Protein AF-A0A420D7X5-F1 (afdb_monomer_lite)

Foldseek 3Di:
DVVVLVVVLVVLVVVLVVLVVVVVVVPCPDPPPPPPVVVVLVVCLVPDPDPVVNVVSVVVVVVVVVVVCVVVVVVVVVSVVVNVVSVVVSVCSVPDDPPPPPPDD

Sequence (105 aa):
MKIIRRLIFIGLMVLLGWIFVINLYEIDIVPVKNKAYQREQIMEIEESNSIFELKKIAKSKVLVIHKIHKSNHEKSTKELYLLFAVITMILFLYITPKPSKTHNS

Structure (mmCIF, N/CA/C/O backbone):
data_AF-A0A420D7X5-F1
#
_entry.id   AF-A0A420D7X5-F1
#
loop_
_atom_site.group_PDB
_atom_site.id
_atom_site.type_symbol
_atom_site.label_atom_id
_atom_site.label_alt_id
_atom_site.label_comp_id
_atom_site.label_asym_id
_atom_site.label_entity_id
_atom_site.label_seq_id
_atom_site.pdbx_PDB_ins_code
_atom_site.Cartn_x
_atom_site.Cartn_y
_atom_site.Cartn_z
_atom_site.occupancy
_atom_site.B_iso_or_equiv
_atom_site.auth_seq_id
_atom_site.auth_comp_id
_atom_site.auth_asym_id
_atom_site.auth_atom_id
_atom_site.pdbx_PDB_model_num
ATOM 1 N N . MET A 1 1 ? 19.607 -4.057 -29.035 1.00 59.62 1 MET A N 1
ATOM 2 C CA . MET A 1 1 ? 19.254 -3.000 -28.050 1.00 59.62 1 MET A CA 1
ATOM 3 C C . MET A 1 1 ? 17.858 -2.381 -28.218 1.00 59.62 1 MET A C 1
ATOM 5 O O . MET A 1 1 ? 17.212 -2.194 -27.200 1.00 59.62 1 MET A O 1
ATOM 9 N N . LYS A 1 2 ? 17.343 -2.072 -29.429 1.00 67.19 2 LYS A N 1
ATOM 10 C CA . LYS A 1 2 ? 15.991 -1.464 -29.584 1.00 67.19 2 LYS A CA 1
ATOM 11 C C . LYS A 1 2 ? 14.849 -2.363 -29.066 1.00 67.19 2 LYS A C 1
ATOM 13 O O . LYS A 1 2 ? 13.990 -1.877 -28.343 1.00 67.19 2 LYS A O 1
ATOM 18 N N . ILE A 1 3 ? 14.870 -3.656 -29.408 1.00 77.06 3 ILE A N 1
ATOM 19 C CA . ILE A 1 3 ? 13.861 -4.639 -28.965 1.00 77.06 3 ILE A CA 1
ATOM 20 C C . ILE A 1 3 ? 13.928 -4.877 -27.455 1.00 77.06 3 ILE A C 1
ATOM 22 O O . ILE A 1 3 ? 12.907 -4.785 -26.792 1.00 77.06 3 ILE A O 1
ATOM 26 N N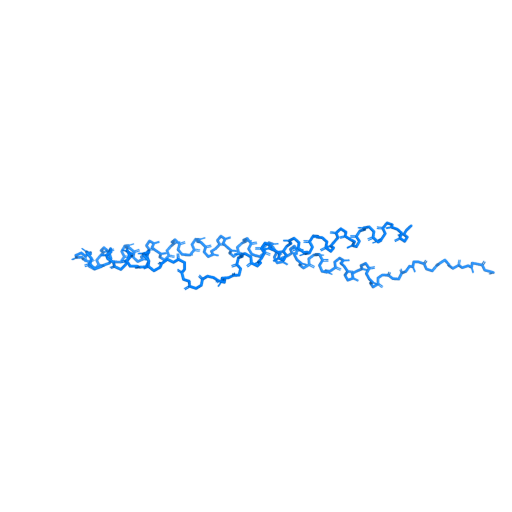 . ILE A 1 4 ? 15.129 -5.063 -26.901 1.00 78.69 4 ILE A N 1
ATOM 27 C CA . ILE A 1 4 ? 15.335 -5.234 -25.452 1.00 78.69 4 ILE A CA 1
ATOM 28 C C . ILE A 1 4 ? 14.803 -4.019 -24.673 1.00 78.69 4 ILE A C 1
ATOM 30 O O . ILE A 1 4 ? 14.040 -4.188 -23.730 1.00 78.69 4 ILE A O 1
ATOM 34 N N . ARG A 1 5 ? 15.109 -2.787 -25.111 1.00 73.44 5 ARG A N 1
ATOM 35 C CA . ARG A 1 5 ? 14.579 -1.562 -24.481 1.00 73.44 5 ARG A CA 1
ATOM 36 C C . ARG A 1 5 ? 13.049 -1.499 -24.531 1.00 73.44 5 ARG A C 1
ATOM 38 O O . ARG A 1 5 ? 12.422 -1.063 -23.575 1.00 73.44 5 ARG A O 1
ATOM 45 N N . ARG A 1 6 ? 12.451 -1.934 -25.645 1.00 78.31 6 ARG A N 1
ATOM 46 C CA . ARG A 1 6 ? 10.995 -1.955 -25.837 1.00 78.31 6 ARG A CA 1
ATOM 47 C C . ARG A 1 6 ? 10.325 -3.025 -24.961 1.00 78.31 6 ARG A C 1
ATOM 49 O O . ARG A 1 6 ? 9.283 -2.740 -24.389 1.00 78.31 6 ARG A O 1
ATOM 56 N N . LEU A 1 7 ? 10.949 -4.193 -24.787 1.00 83.50 7 LEU A N 1
ATOM 57 C CA . LEU A 1 7 ? 10.487 -5.241 -23.866 1.00 83.50 7 LEU A CA 1
ATOM 58 C C . LEU A 1 7 ? 10.536 -4.781 -22.402 1.00 83.50 7 LEU A C 1
ATOM 60 O O . LEU A 1 7 ? 9.558 -4.956 -21.683 1.00 83.50 7 LEU A O 1
ATOM 64 N N . ILE A 1 8 ? 11.623 -4.122 -21.983 1.00 81.50 8 ILE A N 1
ATOM 65 C CA . ILE A 1 8 ? 11.746 -3.547 -20.630 1.00 81.50 8 ILE A CA 1
ATOM 66 C C . ILE A 1 8 ? 10.653 -2.496 -20.384 1.00 81.50 8 ILE A C 1
ATOM 68 O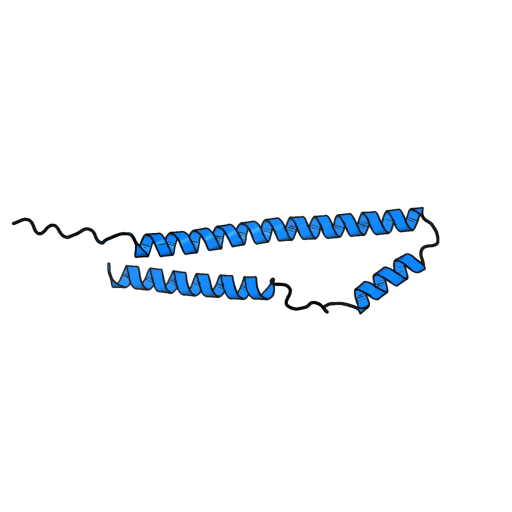 O . ILE A 1 8 ? 10.031 -2.482 -19.326 1.00 81.50 8 ILE A O 1
ATOM 72 N N . PHE A 1 9 ? 10.374 -1.646 -21.375 1.00 80.00 9 PHE A N 1
ATOM 73 C CA . PHE A 1 9 ? 9.329 -0.626 -21.276 1.00 80.00 9 PHE A CA 1
ATOM 74 C C . PHE A 1 9 ? 7.921 -1.226 -21.142 1.00 80.00 9 PHE A C 1
ATOM 76 O O . PHE A 1 9 ? 7.134 -0.769 -20.319 1.00 80.00 9 PHE A O 1
ATOM 83 N N . ILE A 1 10 ? 7.614 -2.272 -21.917 1.00 84.88 10 ILE A N 1
ATOM 84 C CA . ILE A 1 10 ? 6.337 -2.995 -21.810 1.00 84.88 10 ILE A CA 1
ATOM 85 C C . ILE A 1 10 ? 6.201 -3.628 -20.421 1.00 84.88 10 ILE A C 1
ATOM 87 O O . ILE A 1 10 ? 5.153 -3.492 -19.796 1.00 84.88 10 ILE A O 1
ATOM 91 N N . GLY A 1 11 ? 7.270 -4.248 -19.906 1.00 84.81 11 GLY A N 1
ATOM 92 C CA . GLY A 1 11 ? 7.292 -4.799 -18.550 1.00 84.81 11 GLY A CA 1
ATOM 93 C C . GLY A 1 11 ? 6.987 -3.745 -17.483 1.00 84.81 11 GLY A C 1
ATOM 94 O O . GLY A 1 11 ? 6.136 -3.971 -16.629 1.00 84.81 11 GLY A O 1
ATOM 95 N N . LEU A 1 12 ? 7.605 -2.564 -17.578 1.00 83.38 12 LEU A N 1
ATOM 96 C CA . LEU A 1 12 ? 7.355 -1.443 -16.664 1.00 83.38 12 LEU A CA 1
ATOM 97 C C . LEU A 1 12 ? 5.918 -0.909 -16.747 1.00 83.38 12 LEU A C 1
ATOM 99 O O . LEU A 1 12 ? 5.338 -0.588 -15.716 1.00 83.38 12 LEU A O 1
ATOM 103 N N . MET A 1 13 ? 5.323 -0.842 -17.942 1.00 81.69 13 MET A N 1
ATOM 104 C CA . MET A 1 13 ? 3.925 -0.422 -18.122 1.00 81.69 13 MET A CA 1
ATOM 105 C C . MET A 1 13 ? 2.934 -1.400 -17.485 1.00 81.69 13 MET A C 1
ATOM 107 O O . MET A 1 13 ? 1.991 -0.967 -16.826 1.00 81.69 13 MET A O 1
ATOM 111 N N . VAL A 1 14 ? 3.159 -2.709 -17.636 1.00 87.31 14 VAL A N 1
ATOM 112 C CA . VAL A 1 14 ? 2.335 -3.738 -16.978 1.00 87.31 14 VAL A CA 1
ATOM 113 C C . VAL A 1 14 ? 2.452 -3.624 -15.458 1.00 87.31 14 VAL A C 1
ATOM 115 O O . VAL A 1 14 ? 1.444 -3.667 -14.757 1.00 87.31 14 VAL A O 1
ATOM 118 N N . LEU A 1 15 ? 3.669 -3.411 -14.953 1.00 84.50 15 LEU A N 1
ATOM 119 C CA . LEU A 1 15 ? 3.942 -3.246 -13.524 1.00 84.50 15 LEU A CA 1
ATOM 120 C C . LEU A 1 15 ? 3.262 -1.985 -12.962 1.00 84.50 15 LEU A C 1
ATOM 122 O O . LEU A 1 15 ? 2.650 -2.036 -11.899 1.00 84.50 15 LEU A O 1
ATOM 126 N N . LEU A 1 16 ? 3.287 -0.880 -13.712 1.00 84.69 16 LEU A N 1
ATOM 127 C CA . LEU A 1 16 ? 2.589 0.357 -13.360 1.00 84.69 16 LEU A CA 1
ATOM 128 C C . LEU A 1 16 ? 1.066 0.152 -13.298 1.00 84.69 16 LEU A C 1
ATOM 130 O O . LEU A 1 16 ? 0.433 0.553 -12.324 1.00 84.69 16 LEU A O 1
ATOM 134 N N . GLY A 1 17 ? 0.483 -0.500 -14.310 1.00 83.94 17 GLY A N 1
ATOM 135 C CA . GLY A 1 17 ? -0.948 -0.810 -14.337 1.00 83.94 17 GLY A CA 1
ATOM 136 C C . GLY A 1 17 ? -1.371 -1.712 -13.177 1.00 83.94 17 GLY A C 1
ATOM 137 O O . GLY A 1 17 ? -2.398 -1.472 -12.549 1.00 83.94 17 GLY A O 1
ATOM 138 N N . TRP A 1 18 ? -0.542 -2.699 -12.833 1.00 83.19 18 TRP A N 1
ATOM 139 C CA . TRP A 1 18 ? -0.770 -3.578 -11.687 1.00 83.19 18 TRP A CA 1
ATOM 140 C C . TRP A 1 18 ? -0.786 -2.816 -10.352 1.00 83.19 18 TRP A C 1
ATOM 142 O O . TRP A 1 18 ? -1.717 -2.978 -9.563 1.00 83.19 18 TRP A O 1
ATOM 152 N N . ILE A 1 19 ? 0.199 -1.939 -10.116 1.00 81.62 19 ILE A N 1
ATOM 153 C CA . ILE A 1 19 ? 0.255 -1.090 -8.910 1.00 81.62 19 ILE A CA 1
ATOM 154 C C . ILE A 1 19 ? -0.978 -0.184 -8.829 1.00 81.62 19 ILE A C 1
ATOM 156 O O . ILE A 1 19 ? -1.546 -0.008 -7.751 1.00 81.62 19 ILE A O 1
ATOM 160 N N . PHE A 1 20 ? -1.412 0.355 -9.970 1.00 81.94 20 PHE A N 1
ATOM 161 C CA . PHE A 1 20 ? -2.583 1.220 -10.052 1.00 81.94 20 PHE A CA 1
ATOM 162 C C . PHE A 1 20 ? -3.876 0.487 -9.663 1.00 81.94 20 PHE A C 1
ATOM 164 O O . PHE A 1 20 ? -4.670 1.025 -8.899 1.00 81.94 20 PHE A O 1
ATOM 171 N N . VAL A 1 21 ? -4.067 -0.760 -10.112 1.00 80.06 21 VAL A N 1
ATOM 172 C CA . VAL A 1 21 ? -5.236 -1.583 -9.742 1.00 80.06 21 VAL A CA 1
ATOM 173 C C . VAL A 1 21 ? -5.265 -1.888 -8.242 1.00 80.06 21 VAL A C 1
ATOM 175 O O . VAL A 1 21 ? -6.325 -1.787 -7.627 1.00 80.06 21 VAL A O 1
ATOM 178 N N . ILE A 1 22 ? -4.117 -2.220 -7.640 1.00 75.31 22 ILE A N 1
ATOM 179 C CA . ILE A 1 22 ? -4.027 -2.472 -6.192 1.00 75.31 22 ILE A CA 1
ATOM 180 C C . ILE A 1 22 ? -4.377 -1.207 -5.404 1.00 75.31 22 ILE A C 1
ATOM 182 O O . ILE A 1 22 ? -5.210 -1.257 -4.502 1.00 75.31 22 ILE A O 1
ATOM 186 N N . ASN A 1 23 ? -3.800 -0.067 -5.787 1.00 71.44 23 ASN A N 1
ATOM 187 C CA . ASN A 1 23 ? -4.027 1.199 -5.093 1.00 71.44 23 ASN A CA 1
ATOM 188 C C . ASN A 1 23 ? -5.471 1.703 -5.256 1.00 71.44 23 ASN A C 1
ATOM 190 O O . ASN A 1 23 ? -6.039 2.223 -4.302 1.00 71.44 23 ASN A O 1
ATOM 194 N N . LEU A 1 24 ? -6.115 1.496 -6.411 1.00 68.25 24 LEU A N 1
ATOM 195 C CA . LEU A 1 24 ? -7.536 1.826 -6.602 1.00 68.25 24 LEU A CA 1
ATOM 196 C C . LEU A 1 24 ? -8.475 1.036 -5.683 1.00 68.25 24 LEU A C 1
ATOM 198 O O . LEU A 1 24 ? -9.538 1.539 -5.335 1.00 68.25 24 LEU A O 1
ATOM 202 N N . TYR A 1 25 ? -8.099 -0.183 -5.293 1.00 62.25 25 TYR A N 1
ATOM 203 C CA . TYR A 1 25 ? -8.878 -0.987 -4.351 1.00 62.25 25 TYR A CA 1
ATOM 204 C C . TYR A 1 25 ? -8.744 -0.487 -2.902 1.00 62.25 25 TYR A C 1
ATOM 206 O O . TYR A 1 25 ? -9.620 -0.749 -2.077 1.00 62.25 25 TYR A O 1
ATOM 214 N N . GLU A 1 26 ? -7.648 0.216 -2.596 1.00 60.22 26 GLU A N 1
ATOM 215 C CA . GLU A 1 26 ? -7.386 0.836 -1.292 1.00 60.22 26 GLU A CA 1
ATOM 216 C C . GLU A 1 26 ? -7.900 2.276 -1.192 1.00 60.22 26 GLU A C 1
ATOM 218 O O . GLU A 1 26 ? -8.220 2.727 -0.093 1.00 60.22 26 GLU A O 1
ATOM 223 N N . ILE A 1 27 ? -8.016 2.995 -2.315 1.00 56.25 27 ILE A N 1
ATOM 224 C CA . ILE A 1 27 ? -8.710 4.284 -2.357 1.00 56.25 27 ILE A CA 1
ATOM 225 C C . ILE A 1 27 ? -10.160 4.021 -1.943 1.00 56.25 27 ILE A C 1
ATOM 227 O O . ILE A 1 27 ? -10.872 3.254 -2.584 1.00 56.25 27 ILE A O 1
ATOM 231 N N . ASP A 1 28 ? -10.555 4.646 -0.835 1.00 49.50 28 ASP A N 1
ATOM 232 C CA . ASP A 1 28 ? -11.809 4.511 -0.085 1.00 49.50 28 ASP A CA 1
ATOM 233 C C . ASP A 1 28 ? -13.079 4.842 -0.917 1.00 49.50 28 ASP A C 1
ATOM 235 O O . ASP A 1 28 ? -13.873 5.719 -0.587 1.00 49.50 28 ASP A O 1
ATOM 239 N N . ILE A 1 29 ? -13.342 4.118 -2.011 1.00 49.56 29 ILE A N 1
ATOM 240 C CA . ILE A 1 29 ? -14.554 4.265 -2.844 1.00 49.56 29 ILE A CA 1
ATOM 241 C C . ILE A 1 29 ? -15.794 3.690 -2.121 1.00 49.56 29 ILE A C 1
ATOM 243 O O . ILE A 1 29 ? -16.899 3.670 -2.658 1.00 49.56 29 ILE A O 1
ATOM 247 N N . VAL A 1 30 ? -15.674 3.263 -0.858 1.00 49.47 30 VAL A N 1
ATOM 248 C CA . VAL A 1 30 ? -16.806 2.753 -0.075 1.00 49.47 30 VAL A CA 1
ATOM 249 C C . VAL A 1 30 ? -17.029 3.584 1.193 1.00 49.47 30 VAL A C 1
ATOM 251 O O . VAL A 1 30 ? -16.757 3.106 2.294 1.00 49.47 30 VAL A O 1
ATOM 254 N N . PRO A 1 31 ? -17.645 4.779 1.090 1.00 48.47 31 PRO A N 1
ATOM 255 C CA . PRO A 1 31 ? -18.044 5.586 2.250 1.00 48.47 31 PRO A CA 1
ATOM 256 C C . PRO A 1 31 ? -19.143 4.938 3.126 1.00 48.47 31 PRO A C 1
ATOM 258 O O . PRO A 1 31 ? -19.700 5.577 4.012 1.00 48.47 31 PRO A O 1
ATOM 261 N N . VAL A 1 32 ? -19.500 3.670 2.888 1.00 53.84 32 VAL A N 1
ATOM 262 C CA . VAL A 1 32 ? -20.714 3.028 3.427 1.00 53.84 32 VAL A CA 1
ATOM 263 C C . VAL A 1 32 ? -20.422 1.678 4.091 1.00 53.84 32 VAL A C 1
ATOM 265 O O . VAL A 1 32 ? -21.345 0.925 4.390 1.00 53.84 32 VAL A O 1
ATOM 268 N N . LYS A 1 33 ? -19.155 1.310 4.322 1.00 52.50 33 LYS A N 1
ATOM 269 C CA . LYS A 1 33 ? -18.855 -0.116 4.500 1.00 52.50 33 LYS A CA 1
ATOM 270 C C . LYS A 1 33 ? -19.382 -0.764 5.777 1.00 52.50 33 LYS A C 1
ATOM 272 O O . LYS A 1 33 ? -19.455 -1.987 5.777 1.00 52.50 33 LYS A O 1
ATOM 277 N N . ASN A 1 34 ? -19.808 -0.035 6.820 1.00 61.59 34 ASN A N 1
ATOM 278 C CA . ASN A 1 34 ? -20.506 -0.723 7.909 1.00 61.59 34 ASN A CA 1
ATOM 279 C C . ASN A 1 34 ? -21.308 0.165 8.885 1.00 61.59 34 ASN A C 1
ATOM 281 O O . ASN A 1 34 ? -20.922 0.352 10.040 1.00 61.59 34 ASN A O 1
ATOM 285 N N . LYS A 1 35 ? -22.469 0.681 8.455 1.00 65.56 35 LYS A N 1
ATOM 286 C CA . LYS A 1 35 ? -23.423 1.340 9.376 1.00 65.56 35 LYS A CA 1
ATOM 287 C C . LYS A 1 35 ? -23.833 0.424 10.541 1.00 65.56 35 LYS A C 1
ATOM 289 O O . LYS A 1 35 ? -24.091 0.919 11.632 1.00 65.56 35 LYS A O 1
ATOM 294 N N . ALA A 1 36 ? -23.860 -0.895 10.327 1.00 65.81 36 ALA A N 1
ATOM 295 C CA . ALA A 1 36 ? -24.168 -1.871 11.370 1.00 65.81 36 ALA A CA 1
ATOM 296 C C . ALA A 1 36 ? -23.058 -1.949 12.431 1.00 65.81 36 ALA A C 1
ATOM 298 O O . ALA A 1 36 ? -23.361 -1.860 13.611 1.00 65.81 36 ALA A O 1
ATOM 299 N N . TYR A 1 37 ? -21.786 -1.986 12.030 1.00 67.69 37 TYR A N 1
ATOM 300 C CA . TYR A 1 37 ? -20.652 -1.943 12.966 1.00 67.69 37 TYR A CA 1
ATOM 301 C C . TYR A 1 37 ? -20.547 -0.614 13.714 1.00 67.69 37 TYR A C 1
ATOM 303 O O . TYR A 1 37 ? -20.232 -0.597 14.897 1.00 67.69 37 TYR A O 1
ATOM 311 N N . GLN A 1 38 ? -20.839 0.516 13.060 1.00 69.31 38 GLN A N 1
ATOM 312 C CA . GLN A 1 38 ? -20.926 1.799 13.767 1.00 69.31 38 GLN A CA 1
ATOM 313 C C . GLN A 1 38 ? -22.037 1.769 14.821 1.00 69.31 38 GLN A C 1
ATOM 315 O O . GLN A 1 38 ? -21.833 2.223 15.941 1.00 69.31 38 GLN A O 1
ATOM 320 N N . ARG A 1 39 ? -23.190 1.182 14.487 1.00 76.25 39 ARG A N 1
ATOM 321 C CA . ARG A 1 39 ? -24.322 1.041 15.405 1.00 76.25 39 ARG A CA 1
ATOM 322 C C . ARG A 1 39 ? -24.031 0.086 16.564 1.00 76.25 39 ARG A C 1
ATOM 324 O O . ARG A 1 39 ? -24.409 0.386 17.686 1.00 76.25 39 ARG A O 1
ATOM 331 N N . GLU A 1 40 ? -23.336 -1.015 16.309 1.00 73.88 40 GLU A N 1
ATOM 332 C CA . GLU A 1 40 ? -22.873 -1.965 17.326 1.00 73.88 40 GLU A CA 1
ATOM 333 C C . GLU A 1 40 ? -21.907 -1.298 18.313 1.00 73.88 40 GLU A C 1
ATOM 335 O O . GLU A 1 40 ? -22.076 -1.407 19.523 1.00 73.88 40 GLU A O 1
ATOM 340 N N . GLN A 1 41 ? -20.963 -0.498 17.808 1.00 71.31 41 GLN A N 1
ATOM 341 C CA . GLN A 1 41 ? -20.062 0.277 18.659 1.00 71.31 41 GLN A CA 1
ATOM 342 C C . GLN A 1 41 ? -20.773 1.348 19.493 1.00 71.31 41 GLN A C 1
ATOM 344 O O . GLN A 1 41 ? -20.299 1.651 20.584 1.00 71.31 41 GLN A O 1
ATOM 349 N N . ILE A 1 42 ? -21.851 1.945 18.974 1.00 76.62 42 ILE A N 1
ATOM 350 C CA . ILE A 1 42 ? -22.675 2.917 19.707 1.00 76.62 42 ILE A CA 1
ATOM 351 C C . ILE A 1 42 ? -23.466 2.209 20.815 1.00 76.62 42 ILE A C 1
ATOM 353 O O . ILE A 1 42 ? -23.488 2.701 21.936 1.00 76.62 42 ILE A O 1
ATOM 357 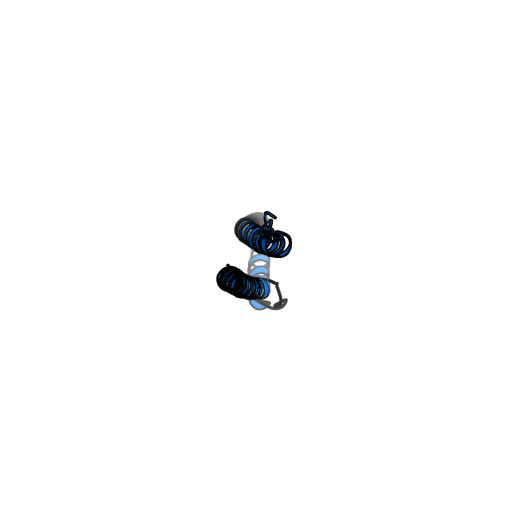N N . MET A 1 43 ? -24.022 1.026 20.540 1.00 76.44 43 MET A N 1
ATOM 358 C CA . MET A 1 43 ? -24.747 0.213 21.528 1.00 76.44 43 MET A CA 1
ATOM 359 C C . MET A 1 43 ? -23.850 -0.207 22.700 1.00 76.44 43 MET A C 1
ATOM 361 O O . MET A 1 43 ? -24.230 -0.057 23.852 1.00 76.44 43 MET A O 1
ATOM 365 N N . GLU A 1 44 ? -22.624 -0.646 22.407 1.00 72.75 44 GLU A N 1
ATOM 366 C CA . GLU A 1 44 ? -21.617 -1.021 23.413 1.00 72.75 44 GLU A CA 1
ATOM 367 C C . GLU A 1 44 ? -21.221 0.164 24.321 1.00 72.75 44 GLU A C 1
ATOM 369 O O . GLU A 1 44 ? -20.861 -0.010 25.484 1.00 72.75 44 GLU A O 1
ATOM 374 N N . ILE A 1 45 ? -21.288 1.389 23.789 1.00 73.50 45 ILE A N 1
ATOM 375 C CA . ILE A 1 45 ? -21.040 2.632 24.531 1.00 73.50 45 ILE A CA 1
ATOM 376 C C . ILE A 1 45 ? -22.265 3.004 25.381 1.00 73.50 45 ILE A C 1
ATOM 378 O O . ILE A 1 45 ? -22.099 3.363 26.544 1.00 73.50 45 ILE A O 1
ATOM 382 N N . GLU A 1 46 ? -23.479 2.894 24.835 1.00 74.81 46 GLU A N 1
ATOM 383 C CA . GLU A 1 46 ? -24.738 3.192 25.541 1.00 74.81 46 GLU A CA 1
ATOM 384 C C . GLU A 1 46 ? -25.046 2.202 26.676 1.00 74.81 46 GLU A C 1
ATOM 386 O O . GLU A 1 46 ? -25.615 2.601 27.688 1.00 74.81 46 GLU A O 1
ATOM 391 N N . GLU A 1 47 ? -24.642 0.937 26.547 1.00 76.94 47 GLU A N 1
ATOM 392 C CA . GLU A 1 47 ? -24.853 -0.106 27.563 1.00 76.94 47 GLU A CA 1
ATOM 393 C C . GLU A 1 47 ? -23.832 -0.039 28.718 1.00 76.94 47 GLU A C 1
ATOM 395 O O . GLU A 1 47 ? -24.018 -0.642 29.779 1.00 76.94 47 GLU A O 1
ATOM 400 N N . SER A 1 48 ? -22.745 0.720 28.549 1.00 73.69 48 SER A N 1
ATOM 401 C CA . SER A 1 48 ? -21.702 0.828 29.570 1.00 73.69 48 SER A CA 1
ATOM 402 C C . SER A 1 48 ? -22.141 1.716 30.746 1.00 73.69 48 SER A C 1
ATOM 404 O O . SER A 1 48 ? -22.399 2.911 30.614 1.00 73.69 48 SER A O 1
ATOM 406 N N . ASN A 1 49 ? -22.202 1.129 31.944 1.00 66.31 49 ASN A N 1
ATOM 407 C CA . ASN A 1 49 ? -22.773 1.766 33.139 1.00 66.31 49 ASN A CA 1
ATOM 408 C C . ASN A 1 49 ? -21.777 2.650 33.917 1.00 66.31 49 ASN A C 1
ATOM 410 O O . ASN A 1 49 ? -22.120 3.209 34.959 1.00 66.31 49 ASN A O 1
ATOM 414 N N . SER A 1 50 ? -20.527 2.784 33.452 1.00 74.19 50 SER A N 1
ATOM 415 C CA . SER A 1 50 ? -19.518 3.601 34.132 1.00 74.19 50 SER A CA 1
ATOM 416 C C . SER A 1 50 ? -18.595 4.364 33.181 1.00 74.19 50 SER A C 1
ATOM 418 O O . SER A 1 50 ? -18.121 3.858 32.164 1.00 74.19 50 SER A O 1
ATOM 420 N N . ILE A 1 51 ? -18.234 5.585 33.590 1.00 71.62 51 ILE A N 1
ATOM 421 C CA . ILE A 1 51 ? -17.251 6.440 32.900 1.00 71.62 51 ILE A CA 1
ATOM 422 C C . ILE A 1 51 ? -15.891 5.730 32.753 1.00 71.62 51 ILE A C 1
ATOM 424 O O . ILE A 1 51 ? -15.140 5.977 31.806 1.00 71.62 51 ILE A O 1
ATOM 428 N N . PHE A 1 52 ? -15.562 4.823 33.675 1.00 77.75 52 PHE A N 1
ATOM 429 C CA . PHE A 1 52 ? -14.324 4.053 33.632 1.00 77.75 52 PHE A CA 1
ATOM 430 C C . PHE A 1 52 ? -14.315 3.017 32.496 1.00 77.75 52 PHE A C 1
ATOM 432 O O . PHE A 1 52 ? -13.300 2.872 31.808 1.00 77.75 52 PHE A O 1
ATOM 439 N N . GLU A 1 53 ? -15.441 2.349 32.247 1.00 73.50 53 GLU A N 1
ATOM 440 C CA . GLU A 1 53 ? -15.594 1.410 31.129 1.00 73.50 53 GLU A CA 1
ATOM 441 C C . GLU A 1 53 ? -15.592 2.128 29.781 1.00 73.50 53 GLU A C 1
ATOM 443 O O . GLU A 1 53 ? -14.838 1.732 28.891 1.00 73.50 53 GLU A O 1
ATOM 448 N N . LEU A 1 54 ? -16.289 3.264 29.673 1.00 74.31 54 LEU A N 1
ATOM 449 C CA . LEU A 1 54 ? -16.227 4.146 28.501 1.00 74.31 54 LEU A CA 1
ATOM 450 C C . LEU A 1 54 ? -14.789 4.547 28.159 1.00 74.31 54 LEU A C 1
ATOM 452 O O . LEU A 1 54 ? -14.353 4.450 27.010 1.00 74.31 54 LEU A O 1
ATOM 456 N N . LYS A 1 55 ? -14.008 4.945 29.170 1.00 78.50 55 LYS A N 1
ATOM 457 C CA . LYS A 1 55 ? -12.596 5.309 28.999 1.00 78.50 55 LYS A CA 1
ATOM 458 C C . LYS A 1 55 ? -11.752 4.126 28.519 1.00 78.50 55 LYS A C 1
ATOM 460 O O . LYS A 1 55 ? -10.847 4.314 27.703 1.00 78.50 55 LYS A O 1
ATOM 465 N N . LYS A 1 56 ? -12.027 2.912 29.004 1.00 81.62 56 LYS A N 1
ATOM 466 C CA . LYS A 1 56 ? -11.321 1.684 28.604 1.00 81.62 56 LYS A CA 1
ATOM 467 C C . LYS A 1 56 ? -11.651 1.290 27.160 1.00 81.62 56 LYS A C 1
ATOM 469 O O . LYS A 1 56 ? -10.726 1.017 26.393 1.00 81.62 56 LYS A O 1
ATOM 474 N N . ILE A 1 57 ? -12.929 1.330 26.780 1.00 77.19 57 ILE A N 1
ATOM 475 C CA . ILE A 1 57 ? -13.412 1.054 25.418 1.00 77.19 57 ILE A CA 1
ATOM 476 C C . ILE A 1 57 ? -12.820 2.075 24.441 1.00 77.19 57 ILE A C 1
ATOM 478 O O . ILE A 1 57 ? -12.197 1.691 23.451 1.00 77.19 57 ILE A O 1
ATOM 482 N N . ALA A 1 58 ? -12.905 3.370 24.758 1.00 75.75 58 ALA A N 1
ATOM 483 C CA . ALA A 1 58 ? -12.335 4.431 23.931 1.00 75.75 58 ALA A CA 1
ATOM 484 C C . ALA A 1 58 ? -10.818 4.269 23.754 1.00 75.75 58 ALA A C 1
ATOM 486 O O . ALA A 1 58 ? -10.315 4.321 22.632 1.00 75.75 58 ALA A O 1
ATOM 487 N N . LYS A 1 59 ? -10.074 3.998 24.838 1.00 78.81 59 LYS A N 1
ATOM 488 C CA . LYS A 1 59 ? -8.620 3.784 24.766 1.00 78.81 59 LYS A CA 1
ATOM 489 C C . LYS A 1 59 ? -8.262 2.568 23.907 1.00 78.81 59 LYS A C 1
ATOM 491 O O . LYS A 1 59 ? -7.323 2.645 23.120 1.00 78.81 59 LYS A O 1
ATOM 496 N N . SER A 1 60 ? -9.017 1.475 24.017 1.00 77.94 60 SER A N 1
ATOM 497 C CA . SER A 1 60 ? -8.843 0.285 23.175 1.00 77.94 60 SER A CA 1
ATOM 498 C C . SER A 1 60 ? -9.066 0.603 21.691 1.00 77.94 60 SER A C 1
ATOM 500 O O . SER A 1 60 ? -8.202 0.317 20.862 1.00 77.94 60 SER A O 1
ATOM 502 N N . LYS A 1 61 ? -10.168 1.286 21.353 1.00 73.88 61 LYS A N 1
ATOM 503 C CA . LYS A 1 61 ? -10.500 1.653 19.966 1.00 73.88 61 LYS A CA 1
ATOM 504 C C . LYS A 1 61 ? -9.475 2.614 19.364 1.00 73.88 61 LYS A C 1
ATOM 506 O O . LYS A 1 61 ? -9.030 2.396 18.242 1.00 73.88 61 LYS A O 1
ATOM 511 N N . VAL A 1 62 ? -9.015 3.607 20.126 1.00 75.31 62 VAL A N 1
ATOM 512 C CA . VAL A 1 62 ? -7.941 4.519 19.695 1.00 75.31 62 VAL A CA 1
ATOM 513 C C . VAL A 1 62 ? -6.640 3.761 19.422 1.00 75.31 62 VAL A C 1
ATOM 515 O O . VAL A 1 62 ? -5.986 4.025 18.417 1.00 75.31 62 VAL A O 1
ATOM 518 N N . LEU A 1 63 ? -6.271 2.785 20.259 1.00 73.75 63 LEU A N 1
ATOM 519 C CA . LEU A 1 63 ? -5.072 1.969 20.037 1.00 73.75 63 LEU A CA 1
ATOM 520 C C . LEU A 1 63 ? -5.195 1.065 18.806 1.00 73.75 63 LEU A C 1
ATOM 522 O O . LEU A 1 63 ? -4.229 0.924 18.057 1.00 73.75 63 LEU A O 1
ATOM 526 N N . VAL A 1 64 ? -6.370 0.479 18.571 1.00 76.50 64 VAL A N 1
ATOM 527 C CA . VAL A 1 64 ? -6.640 -0.335 17.378 1.00 76.50 64 VAL A CA 1
ATOM 528 C C . VAL A 1 64 ? -6.572 0.525 16.119 1.00 76.50 64 VAL A C 1
ATOM 530 O O . VAL A 1 64 ? -5.856 0.166 15.186 1.00 76.50 64 VAL A O 1
ATOM 533 N N . ILE A 1 65 ? -7.225 1.691 16.114 1.00 72.38 65 ILE A N 1
ATOM 534 C CA . ILE A 1 65 ? -7.162 2.648 15.001 1.00 72.38 65 ILE A CA 1
ATOM 535 C C . ILE A 1 65 ? -5.717 3.076 14.761 1.00 72.38 65 ILE A C 1
ATOM 537 O O . ILE A 1 65 ? -5.256 3.020 13.629 1.00 72.38 65 ILE A O 1
ATOM 541 N N . HIS A 1 66 ? -4.974 3.428 15.812 1.00 70.25 66 HIS A N 1
ATOM 542 C CA . HIS A 1 66 ? -3.573 3.822 15.697 1.00 70.25 66 HIS A CA 1
ATOM 543 C C . HIS A 1 66 ? -2.701 2.699 15.117 1.00 70.25 66 HIS A C 1
ATOM 545 O O . HIS A 1 66 ? -1.865 2.950 14.251 1.00 70.25 66 HIS A O 1
ATOM 551 N N . LYS A 1 67 ? -2.917 1.446 15.537 1.00 70.38 67 LYS A N 1
ATOM 552 C CA . LYS A 1 67 ? -2.201 0.280 15.005 1.00 70.38 67 LYS A CA 1
ATOM 553 C C . LYS A 1 67 ? -2.533 0.029 13.532 1.00 70.38 67 LYS A C 1
ATOM 555 O O . LYS A 1 67 ? -1.621 -0.231 12.751 1.00 70.38 67 LYS A O 1
ATOM 560 N N . ILE A 1 68 ? -3.806 0.141 13.149 1.00 72.31 68 ILE A N 1
ATOM 561 C CA . ILE A 1 68 ? -4.253 0.014 11.755 1.00 72.31 68 ILE A CA 1
ATOM 562 C C . ILE A 1 68 ? -3.658 1.140 10.911 1.00 72.31 68 ILE A C 1
ATOM 564 O O . ILE A 1 68 ? -3.088 0.871 9.860 1.00 72.31 68 ILE A O 1
ATOM 568 N N . HIS A 1 69 ? -3.708 2.385 11.388 1.00 70.25 69 HIS A N 1
ATOM 569 C CA . HIS A 1 69 ? -3.116 3.526 10.695 1.00 70.25 69 HIS A CA 1
ATOM 570 C C . HIS A 1 69 ? -1.613 3.360 10.517 1.00 70.25 69 HIS A C 1
ATOM 572 O O . HIS A 1 69 ? -1.117 3.555 9.417 1.00 70.25 69 HIS A O 1
ATOM 578 N N . LYS A 1 70 ? -0.887 2.937 11.557 1.00 70.56 70 LYS A N 1
ATOM 579 C CA . LYS A 1 70 ? 0.555 2.690 11.462 1.00 70.56 70 LYS A CA 1
ATOM 580 C C . LYS A 1 70 ? 0.877 1.576 10.461 1.00 70.56 70 LYS A C 1
ATOM 582 O O . LYS A 1 70 ? 1.744 1.758 9.614 1.00 70.56 70 LYS A O 1
ATOM 587 N N . SER A 1 71 ? 0.145 0.462 10.511 1.00 69.12 71 SER A N 1
ATOM 588 C CA . SER A 1 71 ? 0.312 -0.658 9.575 1.00 69.12 71 SER A CA 1
ATOM 589 C C . SER A 1 71 ? 0.019 -0.251 8.128 1.00 69.12 71 SER A C 1
ATOM 591 O O . SER A 1 71 ? 0.783 -0.575 7.219 1.00 69.12 71 SER A O 1
ATOM 593 N N . ASN A 1 72 ? -1.071 0.483 7.907 1.00 72.56 72 ASN A N 1
ATOM 594 C CA . ASN A 1 72 ? -1.457 0.960 6.582 1.00 72.56 72 ASN A CA 1
ATOM 595 C C . ASN A 1 72 ? -0.487 2.029 6.075 1.00 72.56 72 ASN A C 1
ATOM 597 O O . ASN A 1 72 ? -0.156 2.041 4.896 1.00 72.56 72 ASN A O 1
ATOM 601 N N . HIS A 1 73 ? 0.029 2.882 6.960 1.00 68.38 73 HIS A N 1
ATOM 602 C CA . HIS A 1 73 ? 1.024 3.888 6.616 1.00 68.38 73 HIS A CA 1
ATOM 603 C C . HIS A 1 73 ? 2.350 3.249 6.189 1.00 68.38 73 HIS A C 1
ATOM 605 O O . HIS A 1 73 ? 2.908 3.636 5.166 1.00 68.38 73 HIS A O 1
ATOM 611 N N . GLU A 1 74 ? 2.834 2.227 6.903 1.00 71.50 74 GLU A N 1
ATOM 612 C CA . GLU A 1 74 ? 4.044 1.485 6.518 1.00 71.50 74 GLU A CA 1
ATOM 613 C C . GLU A 1 74 ? 3.882 0.767 5.170 1.00 71.50 74 GLU A C 1
ATOM 615 O O . GLU A 1 74 ? 4.806 0.771 4.353 1.00 71.50 74 GLU A O 1
ATOM 620 N N . LYS A 1 75 ? 2.710 0.170 4.916 1.00 73.94 75 LYS A N 1
ATOM 621 C CA . LYS A 1 75 ? 2.398 -0.477 3.636 1.00 73.94 75 LYS A CA 1
ATOM 622 C C . LYS A 1 75 ? 2.331 0.544 2.496 1.00 73.94 75 LYS A C 1
ATOM 624 O O . LYS A 1 75 ? 3.052 0.401 1.512 1.00 73.94 75 LYS A O 1
ATOM 629 N N . SER A 1 76 ? 1.555 1.610 2.677 1.00 72.94 76 SER A N 1
ATOM 630 C CA . SER A 1 76 ? 1.371 2.672 1.685 1.00 72.94 76 SER A CA 1
ATOM 631 C C . SER A 1 76 ? 2.694 3.368 1.35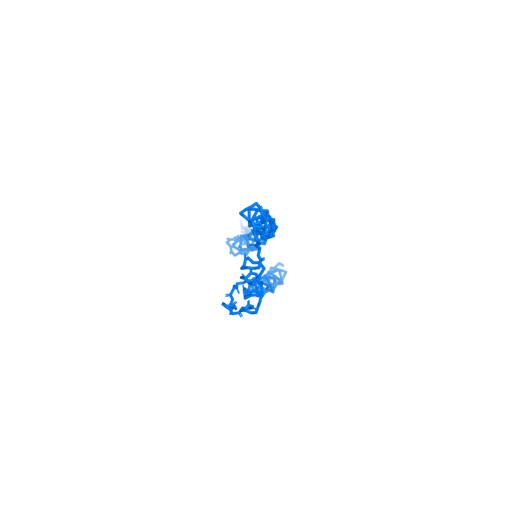5 1.00 72.94 76 SER A C 1
ATOM 633 O O . SER A 1 76 ? 3.010 3.573 0.189 1.00 72.94 76 SER A O 1
ATOM 635 N N . THR A 1 77 ? 3.545 3.617 2.355 1.00 75.56 77 THR A N 1
ATOM 636 C CA . THR A 1 77 ? 4.877 4.208 2.147 1.00 75.56 77 THR A CA 1
ATOM 637 C C . THR A 1 77 ? 5.759 3.329 1.254 1.00 75.56 77 THR A C 1
ATOM 639 O O . THR A 1 77 ? 6.409 3.834 0.339 1.00 75.56 77 THR A O 1
ATOM 642 N N . LYS A 1 78 ? 5.763 2.004 1.465 1.00 77.50 78 LYS A N 1
ATOM 643 C CA . LYS A 1 78 ? 6.516 1.061 0.617 1.00 77.50 78 LYS A CA 1
ATOM 644 C C . LYS A 1 78 ? 5.995 1.042 -0.819 1.00 77.50 78 LYS A C 1
ATOM 646 O O . LYS A 1 78 ? 6.798 1.040 -1.750 1.00 77.50 78 LYS A O 1
ATOM 651 N N . GLU A 1 79 ? 4.677 1.050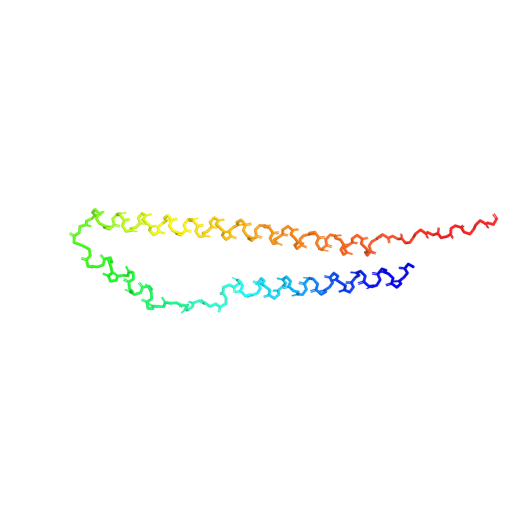 -1.002 1.00 76.38 79 GLU A N 1
ATOM 652 C CA . GLU A 1 79 ? 4.059 1.095 -2.332 1.00 76.38 79 GLU A CA 1
ATOM 653 C C . GLU A 1 79 ? 4.375 2.405 -3.067 1.00 76.38 79 GLU A C 1
ATOM 655 O O . GLU A 1 79 ? 4.687 2.385 -4.257 1.00 76.38 79 GLU A O 1
ATOM 660 N N . LEU A 1 80 ? 4.411 3.528 -2.347 1.00 77.12 80 LEU A N 1
ATOM 661 C CA . LEU A 1 80 ? 4.751 4.847 -2.883 1.00 77.12 80 LEU A CA 1
ATOM 662 C C . LEU A 1 80 ? 6.217 4.919 -3.344 1.00 77.12 80 LEU A C 1
ATOM 664 O O . LEU A 1 80 ? 6.500 5.437 -4.426 1.00 77.12 80 LEU A O 1
ATOM 668 N N . TYR A 1 81 ? 7.148 4.325 -2.587 1.00 80.38 81 TYR A N 1
ATOM 669 C CA . TYR A 1 81 ? 8.544 4.175 -3.020 1.00 80.38 81 TYR A CA 1
ATOM 670 C C . TYR A 1 81 ? 8.679 3.293 -4.264 1.00 80.38 81 TYR A C 1
ATOM 672 O O . TYR A 1 81 ? 9.467 3.604 -5.158 1.00 80.38 81 TYR A O 1
ATOM 680 N N . LEU A 1 82 ? 7.908 2.207 -4.340 1.00 80.88 82 LEU A N 1
ATOM 681 C CA . LEU A 1 82 ? 7.923 1.299 -5.484 1.00 80.88 82 LEU A CA 1
ATOM 682 C C . LEU A 1 82 ? 7.378 1.995 -6.741 1.00 80.88 82 LEU A C 1
ATOM 684 O O . LEU A 1 82 ? 7.989 1.911 -7.807 1.00 80.88 82 LEU A O 1
ATOM 688 N N . LEU A 1 83 ? 6.300 2.770 -6.604 1.00 81.38 83 LEU A N 1
ATOM 689 C CA . LEU A 1 83 ? 5.757 3.612 -7.668 1.00 81.38 83 LEU A CA 1
ATOM 690 C C . LEU A 1 83 ? 6.775 4.671 -8.128 1.00 81.38 83 LEU A C 1
ATOM 692 O O . LEU A 1 83 ? 7.002 4.830 -9.328 1.00 81.38 83 LEU A O 1
ATOM 696 N N . PHE A 1 84 ? 7.450 5.344 -7.191 1.00 80.12 84 PHE A N 1
ATOM 697 C CA . PHE A 1 84 ? 8.505 6.311 -7.503 1.00 80.12 84 PHE A CA 1
ATOM 698 C C . PHE A 1 84 ? 9.679 5.670 -8.263 1.00 80.12 84 PHE A C 1
ATOM 700 O O . PHE A 1 84 ? 10.149 6.224 -9.259 1.00 80.12 84 PHE A O 1
ATOM 707 N N . ALA A 1 85 ? 10.126 4.480 -7.854 1.00 82.44 85 ALA A N 1
ATOM 708 C CA . ALA A 1 85 ? 11.182 3.734 -8.540 1.00 82.44 85 ALA A CA 1
ATOM 709 C C . ALA A 1 85 ? 10.786 3.354 -9.980 1.00 82.44 85 ALA A C 1
ATOM 711 O O . ALA A 1 85 ? 11.577 3.511 -10.910 1.00 82.44 85 ALA A O 1
ATOM 712 N N . VAL A 1 86 ? 9.542 2.912 -10.194 1.00 83.81 86 VAL A N 1
ATOM 713 C CA . VAL A 1 86 ? 9.029 2.580 -11.534 1.00 83.81 86 VAL A CA 1
ATOM 714 C C . VAL A 1 86 ? 8.978 3.823 -12.426 1.00 83.81 86 VAL A C 1
ATOM 716 O O . VAL A 1 86 ? 9.463 3.787 -13.557 1.00 83.81 86 VAL A O 1
ATOM 719 N N . ILE A 1 87 ? 8.457 4.944 -11.919 1.00 80.12 87 ILE A N 1
ATOM 720 C CA . ILE A 1 87 ? 8.363 6.204 -12.674 1.00 80.12 87 ILE A CA 1
ATOM 721 C C . ILE A 1 87 ? 9.756 6.734 -13.035 1.00 80.12 87 ILE A C 1
ATOM 723 O O . ILE A 1 87 ? 10.010 7.074 -14.192 1.00 80.12 87 ILE A O 1
ATOM 727 N N . THR A 1 88 ? 10.680 6.770 -12.074 1.00 82.62 88 THR A N 1
ATOM 728 C CA . THR A 1 88 ? 12.057 7.234 -12.312 1.00 82.62 88 THR A CA 1
ATOM 729 C C . THR A 1 88 ? 12.799 6.346 -13.309 1.00 82.62 88 THR A C 1
ATOM 731 O O . THR A 1 88 ? 13.489 6.865 -14.186 1.00 82.62 88 THR A O 1
ATOM 734 N N . MET A 1 89 ? 12.601 5.026 -13.264 1.00 80.12 89 MET A N 1
ATOM 735 C CA . MET A 1 89 ? 13.185 4.094 -14.229 1.00 80.12 89 MET A CA 1
ATOM 736 C C . MET A 1 89 ? 12.628 4.295 -15.646 1.00 80.12 89 MET A C 1
ATOM 738 O O . MET A 1 89 ? 13.393 4.284 -16.613 1.00 80.12 89 MET A O 1
ATOM 742 N N . ILE A 1 90 ? 11.319 4.540 -15.782 1.00 79.75 90 ILE A N 1
ATOM 743 C CA . ILE A 1 90 ? 10.682 4.883 -17.064 1.00 79.75 90 ILE A CA 1
ATOM 744 C C . ILE A 1 90 ? 11.269 6.185 -17.627 1.00 79.75 90 ILE A C 1
ATOM 746 O O . ILE A 1 90 ? 11.650 6.226 -18.799 1.00 79.75 90 ILE A O 1
ATOM 750 N N . LEU A 1 91 ? 11.391 7.225 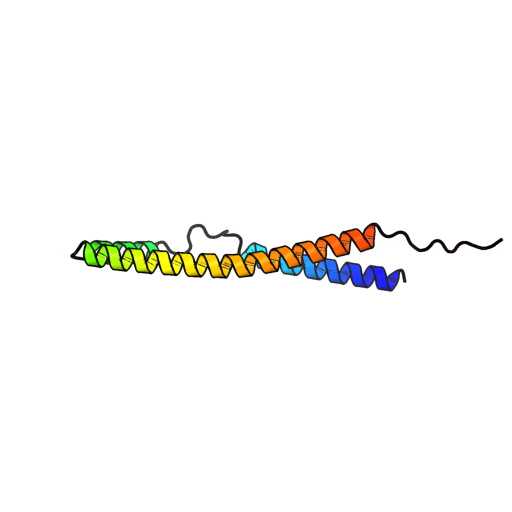-16.796 1.00 81.06 91 LEU A N 1
ATOM 751 C CA . LEU A 1 91 ? 11.976 8.511 -17.188 1.00 81.06 91 LEU A CA 1
ATOM 752 C C . LEU A 1 91 ? 13.437 8.355 -17.626 1.00 81.06 91 LEU A C 1
ATOM 754 O O . LEU A 1 91 ? 13.818 8.852 -18.685 1.00 81.06 91 LEU A O 1
ATOM 758 N N . PHE A 1 92 ? 14.239 7.602 -16.872 1.00 81.12 92 PHE A N 1
ATOM 759 C CA . PHE A 1 92 ? 15.638 7.335 -17.204 1.00 81.12 92 PHE A CA 1
ATOM 760 C C . PHE A 1 92 ? 15.785 6.610 -18.551 1.00 81.12 92 PHE A C 1
ATOM 762 O O . PHE A 1 92 ? 16.589 7.005 -19.399 1.00 81.12 92 PHE A O 1
ATOM 769 N N . LEU A 1 93 ? 14.965 5.584 -18.796 1.00 74.50 93 LEU A N 1
ATOM 770 C CA . LEU A 1 93 ? 14.919 4.852 -20.068 1.00 74.50 93 LEU A CA 1
ATOM 771 C C . LEU A 1 93 ? 14.502 5.725 -21.259 1.00 74.50 93 LEU A C 1
ATOM 773 O O . LEU A 1 93 ? 14.910 5.447 -22.393 1.00 74.50 93 LEU A O 1
ATOM 777 N N . TYR A 1 94 ? 13.677 6.743 -21.013 1.00 72.94 94 TYR A N 1
ATOM 778 C CA . TYR A 1 94 ? 13.200 7.667 -22.036 1.00 72.94 94 TYR A CA 1
ATOM 779 C C . TYR A 1 94 ? 14.227 8.762 -22.354 1.00 72.94 94 TYR A C 1
ATOM 781 O O . TYR A 1 94 ? 14.440 9.071 -23.526 1.00 72.94 94 TYR A O 1
ATOM 789 N N . ILE A 1 95 ? 14.893 9.302 -21.327 1.00 75.75 95 ILE A N 1
ATOM 790 C CA . ILE A 1 95 ? 15.818 10.439 -21.440 1.00 75.75 95 ILE A CA 1
ATOM 791 C C . ILE A 1 95 ? 17.214 10.005 -21.890 1.00 75.75 95 ILE A C 1
ATOM 793 O O . ILE A 1 95 ? 17.874 10.772 -22.583 1.00 75.75 95 ILE A O 1
ATOM 797 N N . THR A 1 96 ? 17.672 8.792 -21.557 1.00 69.06 96 THR A N 1
ATOM 798 C CA . THR A 1 96 ? 19.036 8.360 -21.908 1.00 69.06 96 THR A CA 1
ATOM 799 C C . THR A 1 96 ? 19.183 8.240 -23.435 1.00 69.06 96 THR A C 1
ATOM 801 O O . THR A 1 96 ? 18.595 7.327 -24.043 1.00 69.06 96 THR A O 1
ATOM 804 N N . PRO A 1 97 ? 19.959 9.129 -24.093 1.00 61.19 97 PRO A N 1
ATOM 805 C CA . PRO A 1 97 ? 20.191 9.034 -25.523 1.00 61.19 97 PRO A CA 1
ATOM 806 C C . PRO A 1 97 ? 21.017 7.780 -25.808 1.00 61.19 97 PRO A C 1
ATOM 808 O O . PRO A 1 97 ? 21.826 7.329 -24.995 1.00 61.19 97 PRO A O 1
ATOM 811 N N . LYS A 1 98 ? 20.804 7.179 -26.981 1.00 60.06 98 LYS A N 1
ATOM 812 C CA . LYS A 1 98 ? 21.682 6.096 -27.434 1.00 60.06 98 LYS A CA 1
ATOM 813 C C . LYS A 1 98 ? 23.128 6.593 -27.426 1.00 60.06 98 LYS A C 1
ATOM 815 O O . LYS A 1 98 ? 23.330 7.728 -27.853 1.00 60.06 98 LYS A O 1
ATOM 820 N N . PRO A 1 99 ? 24.118 5.745 -27.088 1.00 56.56 99 PRO A N 1
ATOM 821 C CA . PRO A 1 99 ? 25.481 6.037 -27.496 1.00 56.56 99 PRO A CA 1
ATOM 822 C C . PRO A 1 99 ? 25.440 6.238 -29.012 1.00 56.56 99 PRO A C 1
ATOM 824 O O . PRO A 1 99 ? 25.058 5.326 -29.760 1.00 56.56 99 PRO A O 1
ATOM 827 N N . SER A 1 100 ? 25.705 7.469 -29.457 1.00 48.50 100 SER A N 1
ATOM 828 C CA . SER A 1 100 ? 25.915 7.742 -30.866 1.00 48.50 100 SER A CA 1
ATOM 829 C C . SER A 1 100 ? 27.037 6.809 -31.276 1.00 48.50 100 SER A C 1
ATOM 831 O O . SER A 1 100 ? 28.104 6.816 -30.663 1.00 48.50 100 SER A O 1
ATOM 833 N N . LYS A 1 101 ? 26.796 5.953 -32.268 1.00 51.91 101 LYS A N 1
ATOM 834 C CA . LYS A 1 101 ? 27.917 5.340 -32.965 1.00 51.91 101 LYS A CA 1
ATOM 835 C C . LYS A 1 101 ? 28.635 6.513 -33.614 1.00 51.91 101 LYS A C 1
ATOM 837 O O . LYS A 1 101 ? 28.178 6.990 -34.647 1.00 51.91 101 LYS A O 1
ATOM 842 N N . THR A 1 102 ? 29.656 7.036 -32.947 1.00 50.38 102 THR A N 1
ATOM 843 C CA . THR A 1 102 ? 30.613 7.950 -33.546 1.00 50.38 102 THR A CA 1
ATOM 844 C C . THR A 1 102 ? 31.208 7.151 -34.691 1.00 50.38 102 THR A C 1
ATOM 846 O O . THR A 1 102 ? 31.939 6.184 -34.487 1.00 50.38 102 THR A O 1
ATOM 849 N N . HIS A 1 103 ? 30.705 7.427 -35.889 1.00 50.03 103 HIS A N 1
ATOM 850 C CA . HIS A 1 103 ? 31.241 6.893 -37.118 1.00 50.03 103 HIS A CA 1
ATOM 851 C C . HIS A 1 103 ? 32.582 7.597 -37.262 1.00 50.03 103 HIS A C 1
ATOM 853 O O . HIS A 1 103 ? 32.624 8.758 -37.658 1.00 50.03 103 HIS A O 1
ATOM 859 N N . ASN A 1 104 ? 33.652 6.940 -36.816 1.00 47.59 104 ASN A N 1
ATOM 860 C CA . ASN A 1 104 ? 35.002 7.404 -37.091 1.00 47.59 104 ASN A CA 1
ATOM 861 C C . ASN A 1 104 ? 35.121 7.500 -38.619 1.00 47.59 104 ASN A C 1
ATOM 863 O O . ASN A 1 104 ? 34.865 6.515 -39.320 1.00 47.59 104 ASN A O 1
ATOM 867 N N . SER A 1 105 ? 35.405 8.704 -39.104 1.00 44.88 105 SER A N 1
ATOM 868 C CA . SER A 1 105 ? 35.867 8.994 -40.459 1.00 44.88 105 SER A CA 1
ATOM 869 C C . SER A 1 105 ? 37.264 9.572 -40.363 1.00 44.88 105 SER A C 1
ATOM 871 O O . SER A 1 105 ? 37.576 10.159 -39.303 1.00 44.88 105 SER A O 1
#

Radius of gyration: 25.19 Å; chains: 1; bounding box: 61×16×75 Å

pLDDT: mean 72.0, std 10.28, range [44.88, 87.31]

Organism: NCBI:txid1617282

Secondary structure (DSSP, 8-state):
-HHHHHHHHHHHHHHHHHHHHHHHHHS---TTTTHHHHHHHHHHHHT--SHHHHHHHHHHHHHHHHHHHHHHHHHHHHHHHHHHHHHHHHHHHHH----------